Protein AF-A0A1V9XQJ2-F1 (afdb_monomer_lite)

Secondary structure (DSSP, 8-state):
---S-------S----TTS-----HIIIIIHHHHHHHS-HHHHHHHHHHHHHHHHHHHHHHHHHHHHHHHHHHHHHHHHHHSS---S--HHHHHHHHH-HHHHHHHHHHHHHHHHHHHHHHHHHHHHHHHHHHHHTT----

Organism: NCBI:txid418985

Radius of gyration: 21.98 Å; chains: 1; bounding box: 46×39×73 Å

Structure (mmCIF, N/CA/C/O backbone):
data_AF-A0A1V9XQJ2-F1
#
_entry.id   AF-A0A1V9XQJ2-F1
#
loop_
_atom_site.group_PDB
_atom_site.id
_atom_site.type_symbol
_atom_site.label_atom_id
_atom_site.label_alt_id
_atom_site.label_comp_id
_atom_site.label_asym_id
_atom_site.label_entity_id
_atom_site.label_seq_id
_atom_site.pdbx_PDB_ins_code
_atom_site.Cartn_x
_atom_site.Cartn_y
_atom_site.Cartn_z
_atom_site.occupancy
_atom_site.B_iso_or_equiv
_atom_site.auth_seq_id
_atom_site.auth_comp_id
_atom_site.auth_asym_id
_atom_site.auth_atom_id
_atom_site.pdbx_PDB_model_num
ATOM 1 N N . MET A 1 1 ? 4.549 16.081 -49.207 1.00 53.94 1 MET A N 1
ATOM 2 C CA . MET A 1 1 ? 3.212 16.502 -48.739 1.00 53.94 1 MET A CA 1
ATOM 3 C C . MET A 1 1 ? 2.265 15.306 -48.890 1.00 53.94 1 MET A C 1
ATOM 5 O O . MET A 1 1 ? 1.569 15.218 -49.884 1.00 53.94 1 MET A O 1
ATOM 9 N N . SER A 1 2 ? 2.346 14.310 -47.992 1.00 47.91 2 SER A N 1
ATOM 10 C CA . SER A 1 2 ? 1.512 13.080 -48.053 1.00 47.91 2 SER A CA 1
ATOM 11 C C . SER A 1 2 ? 1.578 12.199 -46.784 1.00 47.91 2 SER A C 1
ATOM 13 O O . SER A 1 2 ? 1.340 11.000 -46.846 1.00 47.91 2 SER A O 1
ATOM 15 N N . ARG A 1 3 ? 1.902 12.761 -45.608 1.00 44.47 3 ARG A N 1
ATOM 16 C CA . ARG A 1 3 ? 1.901 12.019 -44.324 1.00 44.47 3 ARG A CA 1
ATOM 17 C C . ARG A 1 3 ? 0.981 12.645 -43.271 1.00 44.47 3 ARG A C 1
ATOM 19 O O . ARG A 1 3 ? 1.271 12.600 -42.086 1.00 44.47 3 ARG A O 1
ATOM 26 N N . PHE A 1 4 ? -0.125 13.236 -43.722 1.00 52.81 4 PHE A N 1
ATOM 27 C CA . PHE A 1 4 ? -1.132 13.862 -42.859 1.00 52.81 4 PHE A CA 1
ATOM 28 C C . PHE A 1 4 ? -2.556 13.378 -43.147 1.00 52.81 4 PHE A C 1
ATOM 30 O O . PHE A 1 4 ? -3.481 14.168 -43.068 1.00 52.81 4 PHE A O 1
ATOM 37 N N . GLN A 1 5 ? -2.751 12.092 -43.453 1.00 54.75 5 GLN A N 1
ATOM 38 C CA . GLN A 1 5 ? -4.047 11.428 -43.269 1.00 54.75 5 GLN A CA 1
ATOM 39 C C . GLN A 1 5 ? -3.868 9.911 -43.204 1.00 54.75 5 GLN A C 1
ATOM 41 O O . GLN A 1 5 ? -3.839 9.245 -44.231 1.00 54.75 5 GLN A O 1
ATOM 46 N N . GLN A 1 6 ? -3.828 9.358 -41.991 1.00 46.56 6 GLN A N 1
ATOM 47 C CA . GLN A 1 6 ? -4.535 8.103 -41.756 1.00 46.56 6 GLN A CA 1
ATOM 48 C C . GLN A 1 6 ? -5.023 8.021 -40.305 1.00 46.56 6 GLN A C 1
ATOM 50 O O . GLN A 1 6 ? -4.272 7.694 -39.396 1.00 46.56 6 GLN A O 1
ATOM 55 N N . SER A 1 7 ? -6.304 8.376 -40.155 1.00 39.72 7 SER A N 1
ATOM 56 C CA . SER A 1 7 ? -7.322 7.665 -39.367 1.00 39.72 7 SER A CA 1
ATOM 57 C C . SER A 1 7 ? -6.962 7.374 -37.903 1.00 39.72 7 SER A C 1
ATOM 59 O O . SER A 1 7 ? -6.192 6.474 -37.600 1.00 39.72 7 SER A O 1
ATOM 61 N N . SER A 1 8 ? -7.473 8.129 -36.929 1.00 46.25 8 SER A N 1
ATOM 62 C CA . SER A 1 8 ? -8.865 8.057 -36.445 1.00 46.25 8 SER A CA 1
ATOM 63 C C . SER A 1 8 ? -9.357 6.616 -36.242 1.00 46.25 8 SER A C 1
ATOM 65 O O . SER A 1 8 ? -9.515 5.868 -37.205 1.00 46.25 8 SER A O 1
ATOM 67 N N . GLY A 1 9 ? -9.628 6.264 -34.980 1.00 38.19 9 GLY A N 1
ATOM 68 C CA . GLY A 1 9 ? -10.462 5.124 -34.596 1.00 38.19 9 GLY A CA 1
ATOM 69 C C . GLY A 1 9 ? -9.733 3.811 -34.306 1.00 38.19 9 GLY A C 1
ATOM 70 O O . GLY A 1 9 ? -9.610 2.971 -35.190 1.00 38.19 9 GLY A O 1
ATOM 71 N N . LYS A 1 10 ? -9.347 3.583 -33.040 1.00 34.47 10 LYS A N 1
ATOM 72 C CA . LYS A 1 10 ? -9.373 2.243 -32.416 1.00 34.47 10 LYS A CA 1
ATOM 73 C C . LYS A 1 10 ? -9.200 2.319 -30.894 1.00 34.47 10 LYS A C 1
ATOM 75 O O . LYS A 1 10 ? -8.094 2.373 -30.368 1.00 34.47 10 LYS A O 1
ATOM 80 N N . SER A 1 11 ? -10.322 2.257 -30.191 1.00 36.38 11 SER A N 1
ATOM 81 C CA . SER A 1 11 ? -10.447 1.648 -28.865 1.00 36.38 11 SER A CA 1
ATOM 82 C C . SER A 1 11 ? -11.773 0.871 -28.840 1.00 36.38 11 SER A C 1
ATOM 84 O O . SER A 1 11 ? -12.674 1.230 -29.601 1.00 36.38 11 SER A O 1
ATOM 86 N N . PRO A 1 12 ? -11.958 -0.149 -27.985 1.00 49.50 12 PRO A N 1
ATOM 87 C CA . PRO A 1 12 ? -11.000 -0.982 -27.253 1.00 49.50 12 PRO A CA 1
ATOM 88 C C . PRO A 1 12 ? -11.107 -2.464 -27.709 1.00 49.50 12 PRO A C 1
ATOM 90 O O . PRO A 1 12 ? -11.854 -2.787 -28.626 1.00 49.50 12 PRO A O 1
ATOM 93 N N . THR A 1 13 ? -10.374 -3.388 -27.077 1.00 44.97 13 THR A N 1
ATOM 94 C CA . THR A 1 13 ? -10.442 -4.857 -27.298 1.00 44.97 13 THR A CA 1
ATOM 95 C C . THR A 1 13 ? -9.942 -5.375 -28.654 1.00 44.97 13 THR A C 1
ATOM 97 O O . THR A 1 13 ? -10.673 -5.971 -29.436 1.00 44.97 13 THR A O 1
ATOM 100 N N . ALA A 1 14 ? -8.638 -5.235 -28.906 1.00 45.12 14 ALA A N 1
ATOM 101 C CA . ALA A 1 14 ? -7.948 -6.125 -29.839 1.00 45.12 14 ALA A CA 1
ATOM 102 C C . ALA A 1 14 ? -7.470 -7.370 -29.071 1.00 45.12 14 ALA A C 1
ATOM 104 O O . ALA A 1 14 ? -6.481 -7.308 -28.338 1.00 45.12 14 ALA A O 1
ATOM 105 N N . LEU A 1 15 ? -8.196 -8.481 -29.214 1.00 48.16 15 LEU A N 1
ATOM 106 C CA . LEU A 1 15 ? -7.676 -9.817 -28.927 1.00 48.16 15 LEU A CA 1
ATOM 107 C C . LEU A 1 15 ? -6.594 -10.110 -29.974 1.00 48.16 15 LEU A C 1
ATOM 109 O O . LEU A 1 15 ? -6.891 -10.318 -31.147 1.00 48.16 15 LEU A O 1
ATOM 113 N N . ASP A 1 16 ? -5.334 -10.038 -29.556 1.00 45.19 16 ASP A N 1
ATOM 114 C CA . ASP A 1 16 ? -4.194 -10.486 -30.355 1.00 45.19 16 ASP A CA 1
ATOM 115 C C . ASP A 1 16 ? -4.157 -12.025 -30.337 1.00 45.19 16 ASP A C 1
ATOM 117 O O . ASP A 1 16 ? -4.516 -12.632 -29.323 1.00 45.19 16 ASP A O 1
ATOM 121 N N . SER A 1 17 ? -3.728 -12.659 -31.431 1.00 49.69 17 SER A N 1
ATOM 122 C CA . SER A 1 17 ? -3.813 -14.116 -31.692 1.00 49.69 17 SER A CA 1
ATOM 123 C C . SER A 1 17 ? -2.935 -15.006 -30.786 1.00 49.69 17 SER A C 1
ATOM 125 O O . SER A 1 17 ? -2.617 -16.136 -31.141 1.00 49.69 17 SER A O 1
ATOM 127 N N . SER A 1 18 ? -2.579 -14.532 -29.591 1.00 48.84 18 SER A N 1
ATOM 128 C CA . SER A 1 18 ? -1.718 -15.223 -28.624 1.00 48.84 18 SER A CA 1
ATOM 129 C C . SER A 1 18 ? -2.351 -15.400 -27.237 1.00 48.84 18 SER A C 1
ATOM 131 O O . SER A 1 18 ? -1.654 -15.758 -26.295 1.00 48.84 18 SER A O 1
ATOM 133 N N . GLY A 1 19 ? -3.649 -15.130 -27.056 1.00 53.12 19 GLY A N 1
ATOM 134 C CA . GLY A 1 19 ? -4.326 -15.331 -25.761 1.00 53.12 19 GLY A CA 1
ATOM 135 C C . GLY A 1 19 ? -3.873 -14.384 -24.636 1.00 53.12 19 GLY A C 1
ATOM 136 O O . GLY A 1 19 ? -4.282 -14.548 -23.488 1.00 53.12 19 GLY A O 1
ATOM 137 N N . VAL A 1 20 ? -3.055 -13.371 -24.945 1.00 60.34 20 VAL A N 1
ATOM 138 C CA . VAL A 1 20 ? -2.589 -12.370 -23.976 1.00 60.34 20 VAL A CA 1
ATOM 139 C C . VAL A 1 20 ? -3.512 -11.156 -24.018 1.00 60.34 20 VAL A C 1
ATOM 141 O O . VAL A 1 20 ? -3.509 -10.381 -24.976 1.00 60.34 20 VAL A O 1
ATOM 144 N N . VAL A 1 21 ? -4.294 -10.965 -22.956 1.00 70.19 21 VAL A N 1
ATOM 145 C CA . VAL A 1 21 ? -5.122 -9.767 -22.771 1.00 70.19 21 VAL A CA 1
ATOM 146 C C . VAL A 1 21 ? -4.203 -8.567 -22.517 1.00 70.19 21 VAL A C 1
ATOM 148 O O . VAL A 1 21 ? -3.598 -8.447 -21.453 1.00 70.19 21 VAL A O 1
ATOM 151 N N . LYS A 1 22 ? -4.092 -7.655 -23.490 1.00 70.44 22 LYS A N 1
ATOM 152 C CA . LYS A 1 22 ? -3.393 -6.373 -23.310 1.00 70.44 22 LYS A CA 1
ATOM 153 C C . LYS A 1 22 ? -4.261 -5.456 -22.447 1.00 70.44 22 LYS A C 1
ATOM 155 O O . LYS A 1 22 ? -5.256 -4.905 -22.916 1.00 70.44 22 LYS A O 1
ATOM 160 N N . LEU A 1 23 ? -3.898 -5.315 -21.175 1.00 78.06 23 LEU A N 1
ATOM 161 C CA . LEU A 1 23 ? -4.567 -4.397 -20.254 1.00 78.06 23 LEU A CA 1
ATOM 162 C C . LEU A 1 23 ? -4.211 -2.944 -20.617 1.00 78.06 23 LEU A C 1
ATOM 164 O O . LEU A 1 23 ? -3.042 -2.612 -20.799 1.00 78.06 23 LEU A O 1
ATOM 168 N N . GLY A 1 24 ? -5.219 -2.073 -20.726 1.00 84.31 24 GLY A N 1
ATOM 169 C CA . GLY A 1 24 ? -5.009 -0.628 -20.886 1.00 84.31 24 GLY A CA 1
ATOM 170 C C . GLY A 1 24 ? -4.496 0.027 -19.598 1.00 84.31 24 GLY A C 1
ATOM 171 O O . GLY A 1 24 ? -4.529 -0.582 -18.531 1.00 84.31 24 GLY A O 1
ATOM 172 N N . TRP A 1 25 ? -4.077 1.293 -19.662 1.00 84.50 25 TRP A N 1
ATOM 173 C CA . TRP A 1 25 ? -3.503 1.997 -18.503 1.00 84.50 25 TRP A CA 1
ATOM 174 C C . TRP A 1 25 ? -4.476 2.125 -17.316 1.00 84.50 25 TRP A C 1
ATOM 176 O O . TRP A 1 25 ? -4.054 2.009 -16.166 1.00 84.50 25 TRP A O 1
ATOM 186 N N . ILE A 1 26 ? -5.782 2.281 -17.575 1.00 87.88 26 ILE A N 1
ATOM 187 C CA . ILE A 1 26 ? -6.801 2.366 -16.517 1.00 87.88 26 ILE A CA 1
ATOM 188 C C . ILE A 1 26 ? -6.909 1.037 -15.760 1.00 87.88 26 ILE A C 1
ATOM 190 O O . ILE A 1 26 ? -6.714 0.988 -14.550 1.00 87.88 26 ILE A O 1
ATOM 194 N N . GLN A 1 27 ? -7.211 -0.047 -16.478 1.00 82.25 27 GLN A N 1
ATOM 195 C CA . GLN A 1 27 ? -7.468 -1.360 -15.877 1.00 82.25 27 GLN A CA 1
ATOM 196 C C . GLN A 1 27 ? -6.182 -2.028 -15.371 1.00 82.25 27 GLN A C 1
ATOM 198 O O . GLN A 1 27 ? -6.198 -2.712 -14.354 1.00 82.25 27 GLN A O 1
ATOM 203 N N . GLY A 1 28 ? -5.062 -1.823 -16.068 1.00 81.50 28 GLY A N 1
ATOM 204 C CA . GLY A 1 28 ? -3.785 -2.452 -15.743 1.00 81.50 28 GLY A CA 1
ATOM 205 C C . GLY A 1 28 ? -2.989 -1.733 -14.657 1.00 81.50 28 GLY A C 1
ATOM 206 O O . GLY A 1 28 ? -2.330 -2.398 -13.861 1.00 81.50 28 GLY A O 1
ATOM 207 N N . VAL A 1 29 ? -3.044 -0.396 -14.606 1.00 87.31 29 VAL A N 1
ATOM 208 C CA . VAL A 1 29 ? -2.175 0.406 -13.728 1.00 87.31 29 VAL A CA 1
ATOM 209 C C . VAL A 1 29 ? -2.987 1.223 -12.732 1.00 87.31 29 VAL A C 1
ATOM 211 O O . VAL A 1 29 ? -2.822 1.027 -11.533 1.00 87.31 29 VAL A O 1
ATOM 214 N N . PHE A 1 30 ? -3.895 2.092 -13.189 1.00 87.69 30 PHE A N 1
ATOM 215 C CA . PHE A 1 30 ? -4.616 3.013 -12.300 1.00 87.69 30 PHE A CA 1
ATOM 216 C C . PHE A 1 30 ? -5.443 2.278 -11.239 1.00 87.69 30 PHE A C 1
ATOM 218 O O . PHE A 1 30 ? -5.276 2.531 -10.048 1.00 87.69 30 PHE A O 1
ATOM 225 N N . VAL A 1 31 ? -6.274 1.315 -11.653 1.00 89.25 31 VAL A N 1
ATOM 226 C CA . VAL A 1 31 ? -7.098 0.523 -10.725 1.00 89.25 31 VAL A CA 1
ATOM 227 C C . VAL A 1 31 ? -6.217 -0.276 -9.763 1.00 89.25 31 VAL A C 1
ATOM 229 O O . VAL A 1 31 ? -6.488 -0.309 -8.566 1.00 89.25 31 VAL A O 1
ATOM 232 N N . ARG A 1 32 ? -5.118 -0.870 -10.246 1.00 86.38 32 ARG A N 1
ATOM 233 C CA . ARG A 1 32 ? -4.197 -1.634 -9.393 1.00 86.38 32 ARG A CA 1
ATOM 234 C C . ARG A 1 32 ? -3.482 -0.774 -8.353 1.00 86.38 32 ARG A C 1
ATOM 236 O O . ARG A 1 32 ? -3.345 -1.211 -7.214 1.00 86.38 32 ARG A O 1
ATOM 243 N N . VAL A 1 33 ? -3.031 0.420 -8.732 1.00 88.81 33 VAL A N 1
ATOM 244 C CA . VAL A 1 33 ? -2.370 1.362 -7.816 1.00 88.81 33 VAL A CA 1
ATOM 245 C C . VAL A 1 33 ? -3.365 1.891 -6.787 1.00 88.81 33 VAL A C 1
ATOM 247 O O . VAL A 1 33 ? -3.048 1.917 -5.600 1.00 88.81 33 VAL A O 1
ATOM 250 N N . LEU A 1 34 ? -4.585 2.238 -7.211 1.00 86.88 34 LEU A N 1
ATOM 251 C CA . LEU A 1 34 ? -5.620 2.726 -6.301 1.00 86.88 34 LEU A CA 1
ATOM 252 C C . LEU A 1 34 ? -5.967 1.674 -5.237 1.00 86.88 34 LEU A C 1
ATOM 254 O O . LEU A 1 34 ? -5.993 1.997 -4.054 1.00 86.88 34 LEU A O 1
ATOM 258 N N . LEU A 1 35 ? -6.134 0.410 -5.641 1.00 86.06 35 LEU A N 1
ATOM 259 C CA . LEU A 1 35 ? -6.397 -0.710 -4.729 1.00 86.06 35 LEU A CA 1
ATOM 260 C C . LEU A 1 35 ? -5.242 -0.987 -3.754 1.00 86.06 35 LEU A C 1
ATOM 262 O O . LEU A 1 35 ? -5.485 -1.437 -2.641 1.00 86.06 35 LEU A O 1
ATOM 266 N N . ASN A 1 36 ? -3.993 -0.738 -4.156 1.00 84.25 36 ASN A N 1
ATOM 267 C CA . ASN A 1 36 ? -2.838 -0.937 -3.280 1.00 84.25 36 ASN A CA 1
ATOM 268 C C . ASN A 1 36 ? -2.712 0.177 -2.223 1.00 84.25 36 ASN A C 1
ATOM 270 O O . ASN A 1 36 ? -2.348 -0.097 -1.083 1.00 84.25 36 ASN A O 1
ATOM 274 N N . ILE A 1 37 ? -3.059 1.418 -2.581 1.00 85.44 37 ILE A N 1
ATOM 275 C CA . ILE A 1 37 ? -3.031 2.565 -1.659 1.00 85.44 37 ILE A CA 1
ATOM 276 C C . ILE A 1 37 ? -4.247 2.552 -0.717 1.00 85.44 37 ILE A C 1
ATOM 278 O O . ILE A 1 37 ? -4.113 2.853 0.470 1.00 85.44 37 ILE A O 1
ATOM 282 N N . TRP A 1 38 ? -5.432 2.187 -1.216 1.00 81.19 38 TRP A N 1
ATOM 283 C CA . TRP A 1 38 ? -6.675 2.095 -0.438 1.00 81.19 38 TRP A CA 1
ATOM 284 C C . TRP A 1 38 ? -6.705 0.797 0.387 1.00 81.19 38 TRP A C 1
ATOM 286 O O . TRP A 1 38 ? -7.513 -0.097 0.156 1.00 81.19 38 TRP A O 1
ATOM 296 N N . GLY A 1 39 ? -5.777 0.670 1.336 1.00 74.81 39 GLY A N 1
ATOM 297 C CA . GLY A 1 39 ? -5.641 -0.503 2.199 1.00 74.81 39 GLY A CA 1
ATOM 298 C C . GLY A 1 39 ? -6.378 -0.393 3.539 1.00 74.81 39 GLY A C 1
ATOM 299 O O . GLY A 1 39 ? -6.755 0.687 3.992 1.00 74.81 39 GLY A O 1
ATOM 300 N N . VAL A 1 40 ? -6.488 -1.534 4.230 1.00 60.44 40 VAL A N 1
ATOM 301 C CA . VAL A 1 40 ? -7.083 -1.703 5.578 1.00 60.44 40 VAL A CA 1
ATOM 302 C C . VAL A 1 40 ? -6.539 -0.708 6.615 1.00 60.44 40 VAL A C 1
ATOM 304 O O . VAL A 1 40 ? -7.266 -0.223 7.481 1.00 60.44 40 VAL A O 1
ATOM 307 N N . ILE A 1 41 ? -5.258 -0.358 6.501 1.00 66.00 41 ILE A N 1
ATOM 308 C CA . ILE A 1 41 ? -4.556 0.536 7.430 1.00 66.00 41 ILE A CA 1
ATOM 309 C C . ILE A 1 41 ? -5.168 1.943 7.407 1.00 66.00 41 ILE A C 1
ATOM 311 O O . ILE A 1 41 ? -5.246 2.592 8.448 1.00 66.00 41 ILE A O 1
ATOM 315 N N . LEU A 1 42 ? -5.652 2.396 6.247 1.00 68.75 42 LEU A N 1
ATOM 316 C CA . LEU A 1 42 ? -6.264 3.712 6.083 1.00 68.75 42 LEU A CA 1
ATOM 317 C C . LEU A 1 42 ? -7.534 3.824 6.942 1.00 68.75 42 LEU A C 1
ATOM 319 O O . LEU A 1 42 ? -7.746 4.839 7.588 1.00 68.75 42 LEU A O 1
ATOM 323 N N . PHE A 1 43 ? -8.331 2.761 7.048 1.00 65.25 43 PHE A N 1
ATOM 324 C CA . PHE A 1 43 ? -9.586 2.792 7.804 1.00 65.25 43 PHE A CA 1
ATOM 325 C C . PHE A 1 43 ? -9.405 2.582 9.314 1.00 65.25 43 PHE A C 1
ATOM 327 O O . PHE A 1 43 ? -10.049 3.268 10.107 1.00 65.25 43 PHE A O 1
ATOM 334 N N . LEU A 1 44 ? -8.511 1.678 9.726 1.00 68.31 44 LEU A N 1
ATOM 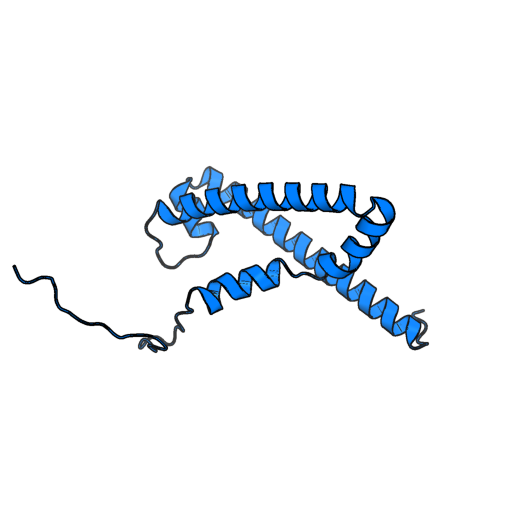335 C CA . LEU A 1 44 ? -8.321 1.352 11.147 1.00 68.31 44 LEU A CA 1
ATOM 336 C C . LEU A 1 44 ? -7.383 2.332 11.867 1.00 68.31 44 LEU A C 1
ATOM 338 O O . LEU A 1 44 ? -7.622 2.690 13.019 1.00 68.31 44 LEU A O 1
ATOM 342 N N . ARG A 1 45 ? -6.304 2.783 11.211 1.00 75.88 45 ARG A N 1
ATOM 343 C CA . ARG A 1 45 ? -5.268 3.600 11.868 1.00 75.88 45 ARG A CA 1
ATOM 344 C C . ARG A 1 45 ? -5.495 5.100 11.736 1.00 75.88 45 ARG A C 1
ATOM 346 O O . ARG A 1 45 ? -5.170 5.802 12.690 1.00 75.88 45 ARG A O 1
ATOM 353 N N . LEU A 1 46 ? -6.048 5.614 10.628 1.00 75.62 46 LEU A N 1
ATOM 354 C CA . LEU A 1 46 ? -6.250 7.070 10.503 1.00 75.62 46 LEU A CA 1
ATOM 355 C C . LEU A 1 46 ? -7.213 7.603 11.557 1.00 75.62 46 LEU A C 1
ATOM 357 O O . LEU A 1 46 ? -6.939 8.653 12.123 1.00 75.62 46 LEU A O 1
ATOM 361 N N . SER A 1 47 ? -8.277 6.870 11.885 1.00 79.62 47 SER A N 1
ATOM 362 C CA . SER A 1 47 ? -9.224 7.276 12.93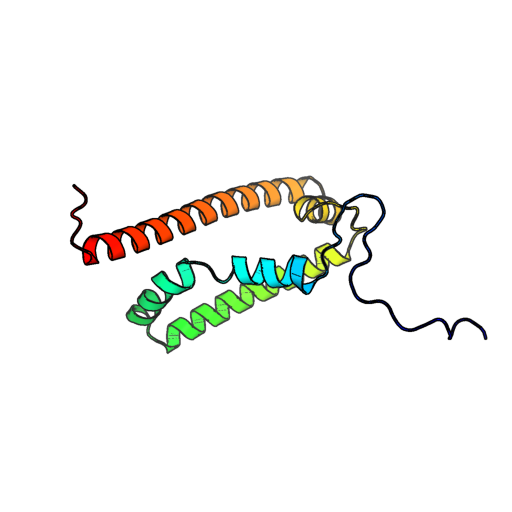0 1.00 79.62 47 SER A CA 1
ATOM 363 C C . SER A 1 47 ? -8.531 7.463 14.286 1.00 79.62 47 SER A C 1
ATOM 365 O O . SER A 1 47 ? -8.780 8.442 14.987 1.00 79.62 47 SER A O 1
ATOM 367 N N . TRP A 1 48 ? -7.594 6.573 14.629 1.00 83.06 48 TRP A N 1
ATOM 368 C CA . TRP A 1 48 ? -6.811 6.679 15.861 1.00 83.06 48 TRP A CA 1
ATOM 369 C C . TRP A 1 48 ? -5.765 7.804 15.801 1.00 83.06 48 TRP A C 1
ATOM 371 O O . TRP A 1 48 ? -5.629 8.566 16.756 1.00 83.06 48 TRP A O 1
ATOM 381 N N . VAL A 1 49 ? -5.065 7.960 14.670 1.00 84.50 49 VAL A N 1
ATOM 382 C CA . VAL A 1 49 ? -4.076 9.036 14.468 1.00 84.50 49 VAL A CA 1
ATOM 383 C C . VAL A 1 49 ? -4.736 10.413 14.547 1.00 84.50 49 VAL A C 1
ATOM 385 O O . VAL A 1 49 ? -4.230 11.281 15.253 1.00 84.50 49 VAL A O 1
ATOM 388 N N . VAL A 1 50 ? -5.894 10.599 13.904 1.00 86.81 50 VAL A N 1
ATOM 389 C CA . VAL A 1 50 ? -6.679 11.841 13.990 1.00 86.81 50 VAL A CA 1
ATOM 390 C C . VAL A 1 50 ? -7.136 12.094 15.428 1.00 86.81 50 VAL A C 1
ATOM 392 O O . VAL A 1 50 ? -7.112 13.238 15.874 1.00 86.81 50 VAL A O 1
ATOM 395 N N . GLY A 1 51 ? -7.500 11.044 16.171 1.00 84.38 51 GLY A N 1
ATOM 396 C CA . GLY A 1 51 ? -7.891 11.148 17.577 1.00 84.38 51 GLY A CA 1
ATOM 397 C C . GLY A 1 51 ? -6.763 11.588 18.519 1.00 84.38 51 GLY A C 1
ATOM 398 O O . GLY A 1 51 ? -7.031 12.293 19.485 1.00 84.38 51 GLY A O 1
ATOM 399 N N . GLN A 1 52 ? -5.510 11.207 18.244 1.00 86.50 52 GLN A N 1
ATOM 400 C CA . GLN A 1 52 ? -4.351 11.562 19.080 1.00 86.50 52 GLN A CA 1
ATOM 401 C C . GLN A 1 52 ? -3.669 12.869 18.648 1.00 86.50 52 GLN A C 1
ATOM 403 O O . GLN A 1 52 ? -3.326 13.696 19.487 1.00 86.50 52 GLN A O 1
ATOM 408 N N .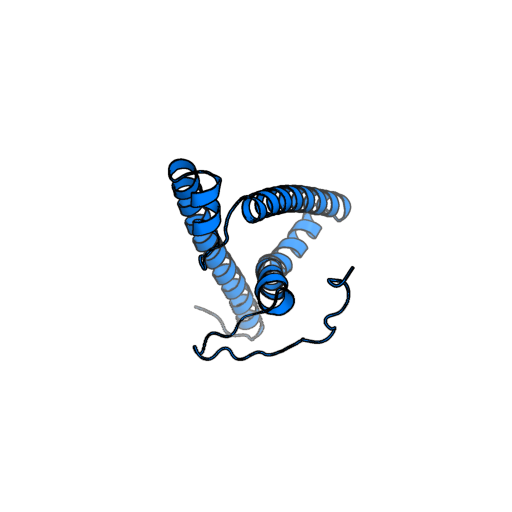 ALA A 1 53 ? -3.460 13.068 17.344 1.00 84.00 53 ALA A N 1
ATOM 409 C CA . ALA A 1 53 ? -2.744 14.224 16.797 1.00 84.00 53 ALA A CA 1
ATOM 410 C C . ALA A 1 53 ? -3.670 15.410 16.461 1.00 84.00 53 ALA A C 1
ATOM 412 O O . ALA A 1 53 ? -3.204 16.529 16.243 1.00 84.00 53 ALA A O 1
ATOM 413 N N . GLY A 1 54 ? -4.984 15.187 16.396 1.00 86.56 54 GLY A N 1
ATOM 414 C CA . GLY A 1 54 ? -5.947 16.176 15.925 1.00 86.56 54 GLY A CA 1
ATOM 415 C C . GLY A 1 54 ? -5.916 16.371 14.404 1.00 86.56 54 GLY A C 1
ATOM 416 O O . GLY A 1 54 ? -5.074 15.834 13.677 1.00 86.56 54 GLY A O 1
ATOM 417 N N . ILE A 1 55 ? -6.860 17.169 13.900 1.00 86.88 55 ILE A N 1
ATOM 418 C CA . ILE A 1 55 ? -7.075 17.357 12.454 1.00 86.88 55 ILE A CA 1
ATOM 419 C C . ILE A 1 55 ? -5.902 18.116 11.813 1.00 86.88 55 ILE A C 1
ATOM 421 O O . ILE A 1 55 ? -5.413 17.713 10.761 1.00 86.88 55 ILE A O 1
ATOM 425 N N . GLY A 1 56 ? -5.403 19.176 12.461 1.00 88.88 56 GLY A N 1
ATOM 426 C CA . GLY A 1 56 ? -4.344 20.031 11.906 1.00 88.88 56 GLY A CA 1
ATOM 427 C C . GLY A 1 56 ? -3.024 19.292 11.658 1.00 88.88 56 GLY A C 1
ATOM 428 O O . GLY A 1 56 ? -2.492 19.332 10.550 1.00 88.88 56 GLY A O 1
ATOM 429 N N . LEU A 1 57 ? -2.519 18.563 12.661 1.00 89.31 57 LEU A N 1
ATOM 430 C CA . LEU A 1 57 ? -1.273 17.800 12.524 1.00 89.31 57 LEU A CA 1
ATOM 431 C C . LEU A 1 57 ? -1.435 16.605 11.581 1.00 89.31 57 LEU A C 1
ATOM 433 O O . LEU A 1 57 ? -0.523 16.318 10.807 1.00 89.31 57 LEU A O 1
ATOM 437 N N . THR A 1 58 ? -2.598 15.946 11.580 1.00 88.88 58 THR A N 1
ATOM 438 C CA . THR A 1 58 ? -2.844 14.833 10.652 1.00 88.88 58 THR A CA 1
ATOM 439 C C . THR A 1 58 ? -2.801 15.295 9.195 1.00 88.88 58 THR A C 1
ATOM 441 O O . THR A 1 58 ? -2.200 14.618 8.364 1.00 88.88 58 THR A O 1
ATOM 444 N N . VAL A 1 59 ? -3.354 16.471 8.878 1.00 89.44 59 VAL A N 1
ATOM 445 C CA . VAL A 1 59 ? -3.265 17.047 7.525 1.00 89.44 59 VAL A CA 1
ATOM 446 C C . VAL A 1 59 ? -1.807 17.287 7.120 1.00 89.44 59 VAL A C 1
ATOM 448 O O . VAL A 1 59 ? -1.426 16.933 6.007 1.00 89.44 59 VAL A O 1
ATOM 451 N N . ILE A 1 60 ? -0.964 17.807 8.020 1.00 92.25 60 ILE A N 1
ATOM 452 C CA . ILE A 1 60 ? 0.472 18.001 7.745 1.00 92.25 60 ILE A CA 1
ATOM 453 C C . ILE A 1 60 ? 1.166 16.660 7.466 1.00 92.25 60 ILE A C 1
ATOM 455 O O . ILE A 1 60 ? 1.919 16.551 6.499 1.00 92.25 60 ILE A O 1
ATOM 459 N N . ILE A 1 61 ? 0.886 15.624 8.263 1.00 90.12 61 ILE A N 1
ATOM 460 C CA . ILE A 1 61 ? 1.445 14.277 8.062 1.00 90.12 61 ILE A CA 1
ATOM 461 C C . ILE A 1 61 ? 1.041 13.720 6.689 1.00 90.12 61 ILE A C 1
ATOM 463 O O . ILE A 1 61 ? 1.889 13.212 5.955 1.00 90.12 61 ILE A O 1
ATOM 467 N N . VAL A 1 62 ? -0.234 13.854 6.310 1.00 89.19 62 VAL A N 1
ATOM 468 C CA . VAL A 1 62 ? -0.743 13.394 5.009 1.00 89.19 62 VAL A CA 1
ATOM 469 C C . VAL A 1 62 ? -0.103 14.168 3.853 1.00 89.19 62 VAL A C 1
ATOM 471 O O . VAL A 1 62 ? 0.268 13.559 2.847 1.00 89.19 62 VAL A O 1
ATOM 474 N N . LEU A 1 63 ? 0.082 15.484 3.984 1.00 91.75 63 LEU A N 1
ATOM 475 C CA . LEU A 1 63 ? 0.747 16.306 2.967 1.00 91.75 63 LEU A CA 1
ATOM 476 C C . LEU A 1 63 ? 2.221 15.923 2.790 1.00 91.75 63 LEU A C 1
ATOM 478 O O . LEU A 1 63 ? 2.688 15.801 1.656 1.00 91.75 63 LEU A O 1
ATOM 482 N N . LEU A 1 64 ? 2.946 15.671 3.883 1.00 94.00 64 LEU A N 1
ATOM 483 C CA . LEU A 1 64 ? 4.332 15.201 3.823 1.00 94.00 64 LEU A CA 1
ATOM 484 C C . LEU A 1 64 ? 4.426 13.820 3.163 1.00 94.00 64 LEU A C 1
ATOM 486 O O . LEU A 1 64 ? 5.222 13.635 2.242 1.00 94.00 64 LEU A O 1
ATOM 490 N N . ALA A 1 65 ? 3.570 12.875 3.561 1.00 91.31 65 ALA A N 1
ATOM 491 C CA . ALA A 1 65 ? 3.522 11.543 2.958 1.00 91.31 65 ALA A CA 1
ATOM 492 C C . ALA A 1 65 ? 3.188 11.600 1.454 1.00 91.31 65 ALA A C 1
ATOM 494 O O . ALA A 1 65 ? 3.817 10.914 0.642 1.00 91.31 65 ALA A O 1
ATOM 495 N N . SER A 1 66 ? 2.245 12.464 1.069 1.00 91.12 66 SER A N 1
ATOM 496 C CA . SER A 1 66 ? 1.870 12.690 -0.333 1.00 91.12 66 SER A CA 1
ATOM 497 C C . SER A 1 66 ? 3.023 13.293 -1.133 1.00 91.12 66 SER A C 1
ATOM 499 O O . SER A 1 66 ? 3.284 12.857 -2.251 1.00 91.12 66 SER A O 1
ATOM 501 N N . THR A 1 67 ? 3.765 14.237 -0.548 1.00 95.69 67 THR A N 1
ATOM 502 C CA . THR A 1 67 ? 4.936 14.859 -1.185 1.00 95.69 67 THR A CA 1
ATOM 503 C C . THR A 1 67 ? 6.040 13.832 -1.445 1.00 95.69 67 THR A C 1
ATOM 505 O O . THR A 1 67 ? 6.553 13.753 -2.560 1.00 95.69 67 THR A O 1
ATOM 508 N N . VAL A 1 68 ? 6.367 12.987 -0.459 1.00 95.31 68 VAL A N 1
ATOM 509 C CA . VAL A 1 68 ? 7.354 11.904 -0.627 1.00 95.31 68 VAL A CA 1
ATOM 510 C C . VAL A 1 68 ? 6.908 10.928 -1.720 1.00 95.31 68 VAL A C 1
ATOM 512 O O . VAL A 1 68 ? 7.675 10.637 -2.636 1.00 95.31 68 VAL A O 1
ATOM 515 N N . THR A 1 69 ? 5.647 10.489 -1.687 1.00 92.06 69 THR A N 1
ATOM 516 C CA . THR A 1 69 ? 5.085 9.565 -2.690 1.00 92.06 69 THR A CA 1
ATOM 517 C C . THR A 1 69 ? 5.119 10.164 -4.098 1.00 92.06 69 THR A C 1
ATOM 519 O O . THR A 1 69 ? 5.457 9.477 -5.066 1.00 92.06 69 THR A O 1
ATOM 522 N N . MET A 1 70 ? 4.815 11.457 -4.227 1.00 94.25 70 MET A N 1
ATOM 523 C CA . MET A 1 70 ? 4.856 12.180 -5.496 1.00 94.25 70 MET A CA 1
ATOM 524 C C . MET A 1 70 ? 6.285 12.266 -6.052 1.00 94.25 70 MET A C 1
ATOM 526 O O . MET A 1 70 ? 6.489 11.986 -7.232 1.00 94.25 70 MET A O 1
ATOM 530 N N . LEU A 1 71 ? 7.283 12.565 -5.212 1.00 95.75 71 LEU A N 1
ATOM 531 C CA . LEU A 1 71 ? 8.696 12.592 -5.612 1.00 95.75 71 LEU A CA 1
ATOM 532 C C . LEU A 1 71 ? 9.204 11.210 -6.054 1.00 95.75 71 LEU A C 1
ATOM 534 O O . LEU A 1 71 ? 9.883 11.095 -7.079 1.00 95.75 71 LEU A O 1
ATOM 538 N N . THR A 1 72 ? 8.844 10.144 -5.331 1.00 92.31 72 THR A N 1
ATOM 539 C CA . THR A 1 72 ? 9.187 8.766 -5.718 1.00 92.31 72 THR A CA 1
ATOM 540 C C . THR A 1 72 ? 8.526 8.378 -7.039 1.00 92.31 72 THR A C 1
ATOM 542 O O . THR A 1 72 ? 9.183 7.810 -7.910 1.00 92.31 72 THR A O 1
ATOM 545 N N . THR A 1 73 ? 7.250 8.724 -7.224 1.00 91.69 73 THR A N 1
ATOM 546 C CA . THR A 1 73 ? 6.506 8.426 -8.457 1.00 91.69 73 THR A CA 1
ATOM 547 C C . THR A 1 73 ? 7.092 9.170 -9.653 1.00 91.69 73 THR A C 1
ATOM 549 O O . THR A 1 73 ? 7.256 8.577 -10.717 1.00 91.69 73 THR A O 1
ATOM 552 N N . LEU A 1 74 ? 7.478 10.438 -9.482 1.00 92.44 74 LEU A N 1
ATOM 553 C CA . LEU A 1 74 ? 8.138 11.216 -10.530 1.00 92.44 74 LEU A CA 1
ATOM 554 C C . LEU A 1 74 ? 9.491 10.599 -10.918 1.00 92.44 74 LEU A C 1
ATOM 556 O O . LEU A 1 74 ? 9.784 10.442 -12.103 1.00 92.44 74 LEU A O 1
ATOM 560 N N . SER A 1 75 ? 10.274 10.170 -9.925 1.00 90.69 75 SER A N 1
ATOM 561 C CA . SER A 1 75 ? 11.548 9.472 -10.147 1.00 90.69 75 SER A CA 1
ATOM 562 C C . SER A 1 75 ? 11.344 8.149 -10.891 1.00 90.69 75 SER A C 1
ATOM 564 O O . SER A 1 75 ? 12.053 7.849 -11.849 1.00 90.69 75 SER A O 1
ATOM 566 N N . MET A 1 76 ? 10.330 7.371 -10.502 1.00 88.50 76 MET A N 1
ATOM 567 C CA . MET A 1 76 ? 9.985 6.116 -11.168 1.00 88.50 76 MET A CA 1
ATOM 568 C C . MET A 1 76 ? 9.485 6.344 -12.599 1.00 88.50 76 MET A C 1
ATOM 570 O O . MET A 1 76 ? 9.854 5.588 -13.493 1.00 88.50 76 MET A O 1
ATOM 574 N N . SER A 1 77 ? 8.722 7.412 -12.850 1.00 88.56 77 SER A N 1
ATOM 575 C CA . SER A 1 77 ? 8.317 7.803 -14.203 1.00 88.56 77 SER A CA 1
ATOM 576 C C . SER A 1 77 ? 9.532 8.083 -15.086 1.00 88.56 77 SER A C 1
ATOM 578 O O . SER A 1 77 ? 9.573 7.599 -16.213 1.00 88.56 77 SER A O 1
ATOM 580 N N . ALA A 1 78 ? 10.539 8.797 -14.569 1.00 86.94 78 ALA A N 1
ATOM 581 C CA . ALA A 1 78 ? 11.780 9.044 -15.299 1.00 86.94 78 ALA A CA 1
ATOM 582 C C . ALA A 1 78 ? 12.515 7.731 -15.625 1.00 86.94 78 ALA A C 1
ATOM 584 O O . ALA A 1 78 ? 12.963 7.537 -16.753 1.00 86.94 78 ALA A O 1
ATOM 585 N N . ILE A 1 79 ? 12.594 6.791 -14.679 1.00 85.69 79 ILE A N 1
ATOM 586 C CA . ILE A 1 79 ? 13.209 5.470 -14.904 1.00 85.69 79 ILE A CA 1
ATOM 587 C C . ILE A 1 79 ? 12.485 4.704 -16.023 1.00 85.69 79 ILE A C 1
ATOM 589 O O . ILE A 1 79 ? 13.142 4.145 -16.902 1.00 85.69 79 ILE A O 1
ATOM 593 N N . CYS A 1 80 ? 11.148 4.713 -16.020 1.00 81.44 80 CYS A N 1
ATOM 594 C CA . CYS A 1 80 ? 10.317 4.036 -17.019 1.00 81.44 80 CYS A CA 1
ATOM 595 C C . CYS A 1 80 ? 10.398 4.671 -18.419 1.00 81.44 80 CYS A C 1
ATOM 597 O O . CYS A 1 80 ? 10.134 3.984 -19.403 1.00 81.44 80 CYS A O 1
ATOM 599 N N . THR A 1 81 ? 10.767 5.954 -18.532 1.00 82.69 81 THR A N 1
ATOM 600 C CA . THR A 1 81 ? 10.932 6.648 -19.825 1.00 82.69 81 THR A CA 1
ATOM 601 C C . THR A 1 81 ? 12.337 6.537 -20.429 1.00 82.69 81 THR A C 1
ATOM 603 O O . THR A 1 81 ? 12.517 6.907 -21.584 1.00 82.69 81 THR A O 1
ATOM 606 N N . ASN A 1 82 ? 13.332 6.046 -19.679 1.00 76.00 82 ASN A N 1
ATOM 607 C CA . ASN A 1 82 ? 14.745 6.028 -20.094 1.00 76.00 82 ASN A CA 1
ATOM 608 C C . ASN A 1 82 ? 15.209 4.724 -20.791 1.00 76.00 82 ASN A C 1
ATOM 610 O O . ASN A 1 82 ? 16.393 4.588 -21.085 1.00 76.00 82 ASN A O 1
ATOM 614 N N . GLY A 1 83 ? 14.323 3.763 -21.092 1.00 65.25 83 GLY A N 1
ATOM 615 C CA . GLY A 1 83 ? 14.722 2.489 -21.713 1.00 65.25 83 GLY A CA 1
ATOM 616 C C . GLY A 1 83 ? 13.654 1.819 -22.582 1.00 65.25 83 GLY A C 1
ATOM 617 O O . GLY A 1 83 ? 12.468 2.125 -22.492 1.00 65.25 83 GLY A O 1
AT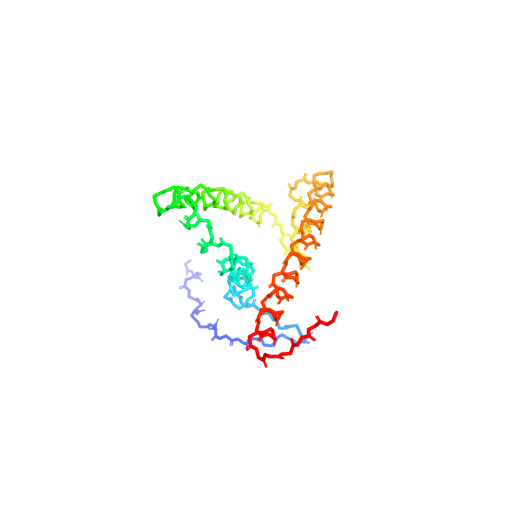OM 618 N N . GLU A 1 84 ? 14.072 0.867 -23.427 1.00 62.59 84 GLU A N 1
ATOM 619 C CA . GLU A 1 84 ? 13.147 0.011 -24.180 1.00 62.59 84 GLU A CA 1
ATOM 620 C C . GLU A 1 84 ? 12.431 -0.962 -23.233 1.00 62.59 84 GLU A C 1
ATOM 622 O O . GLU A 1 84 ? 13.028 -1.919 -22.726 1.00 62.59 84 GLU A O 1
ATOM 627 N N . VAL A 1 85 ? 11.129 -0.750 -23.028 1.00 61.22 85 VAL A N 1
ATOM 628 C CA . VAL A 1 85 ? 10.281 -1.629 -22.213 1.00 61.22 85 VAL A CA 1
ATOM 629 C C . VAL A 1 85 ? 9.967 -2.908 -22.995 1.00 61.22 85 VAL A C 1
ATOM 631 O O . VAL A 1 85 ? 8.896 -3.081 -23.573 1.00 61.22 85 VAL A O 1
ATOM 634 N N . LYS A 1 86 ? 10.930 -3.831 -23.044 1.00 59.72 86 LYS A N 1
ATOM 635 C CA . LYS A 1 86 ? 10.656 -5.232 -23.407 1.00 59.72 86 LYS A CA 1
ATOM 636 C C . LYS A 1 86 ? 9.813 -5.841 -22.280 1.00 59.72 86 LYS A C 1
ATOM 638 O O . LYS A 1 86 ? 9.975 -5.426 -21.139 1.00 59.72 86 LYS A O 1
ATOM 643 N N . GLY A 1 87 ? 8.889 -6.754 -22.600 1.00 63.53 87 GLY A N 1
ATOM 644 C CA . GLY A 1 87 ? 7.781 -7.211 -21.735 1.00 63.53 87 GLY A CA 1
ATOM 645 C C . GLY A 1 87 ? 8.158 -7.836 -20.379 1.00 63.53 87 GLY A C 1
ATOM 646 O O . GLY A 1 87 ? 7.917 -9.017 -20.157 1.00 63.53 87 GLY A O 1
ATOM 647 N N . GLY A 1 88 ? 8.715 -7.042 -19.468 1.00 70.69 88 GLY A N 1
ATOM 648 C CA . GLY A 1 88 ? 9.078 -7.385 -18.098 1.00 70.69 88 GLY A CA 1
ATOM 649 C C . GLY A 1 88 ? 8.451 -6.420 -17.087 1.00 70.69 88 GLY A C 1
ATOM 650 O O . GLY A 1 88 ? 7.937 -5.363 -17.444 1.00 70.69 88 GLY A O 1
ATOM 651 N N . GLY A 1 89 ? 8.460 -6.804 -15.809 1.00 77.94 89 GLY A N 1
ATOM 652 C CA . GLY A 1 89 ? 7.901 -6.001 -14.714 1.00 77.94 89 GLY A CA 1
ATOM 653 C C . GLY A 1 89 ? 8.848 -4.917 -14.181 1.00 77.94 89 GLY A C 1
ATOM 654 O O . GLY A 1 89 ? 9.908 -4.646 -14.740 1.00 77.94 89 GLY A O 1
ATOM 655 N N . THR A 1 90 ? 8.494 -4.328 -13.038 1.00 78.19 90 THR A N 1
ATOM 656 C CA . THR A 1 90 ? 9.217 -3.202 -12.417 1.00 78.19 90 THR A CA 1
ATOM 657 C C . THR A 1 90 ? 10.704 -3.478 -12.172 1.00 78.19 90 THR A C 1
ATOM 659 O O . THR A 1 90 ? 11.539 -2.631 -12.474 1.00 78.19 90 THR A O 1
ATOM 662 N N . TYR A 1 91 ? 11.068 -4.679 -11.711 1.00 80.56 91 TYR A N 1
ATOM 663 C CA . TYR A 1 91 ? 12.475 -5.057 -11.512 1.00 80.56 91 TYR A CA 1
ATOM 664 C C . TYR A 1 91 ? 13.280 -5.068 -12.823 1.00 80.56 91 TYR A C 1
ATOM 666 O O . TYR A 1 91 ? 14.428 -4.624 -12.860 1.00 80.56 91 TYR A O 1
ATOM 674 N N . TYR A 1 92 ? 12.667 -5.536 -13.915 1.00 78.88 92 TYR A N 1
ATOM 675 C CA . TYR A 1 92 ? 13.299 -5.562 -15.235 1.00 78.88 92 TYR A CA 1
ATOM 676 C C . TYR A 1 92 ? 13.584 -4.144 -15.747 1.00 78.88 92 TYR A C 1
ATOM 678 O O . TYR A 1 92 ? 14.664 -3.885 -16.270 1.00 78.88 92 TYR A O 1
ATOM 686 N N . MET A 1 93 ? 12.650 -3.209 -15.539 1.00 78.94 93 MET A N 1
ATOM 687 C CA . MET A 1 93 ? 12.844 -1.801 -15.906 1.00 78.94 93 MET A CA 1
ATOM 688 C C . MET A 1 93 ? 13.956 -1.137 -15.077 1.00 78.94 93 MET A C 1
ATOM 690 O O . MET A 1 93 ? 14.824 -0.471 -15.632 1.00 78.94 93 MET A O 1
ATOM 694 N N . ILE A 1 94 ? 13.982 -1.364 -13.760 1.00 80.56 94 ILE A N 1
ATOM 695 C CA . ILE A 1 94 ? 14.971 -0.760 -12.848 1.00 80.56 94 ILE A CA 1
ATOM 696 C C . ILE A 1 94 ? 16.385 -1.279 -13.135 1.00 80.56 94 ILE A C 1
ATOM 698 O O . ILE A 1 94 ? 17.311 -0.487 -13.287 1.00 80.56 94 ILE A O 1
ATOM 702 N N . SER A 1 95 ? 16.558 -2.599 -13.237 1.00 79.31 95 SER A N 1
ATOM 703 C CA . SER A 1 95 ? 17.871 -3.224 -13.471 1.00 79.31 95 SER A CA 1
ATOM 704 C C . SER A 1 95 ? 18.505 -2.827 -14.809 1.00 79.31 95 SER A C 1
ATOM 706 O O . SER A 1 95 ? 19.728 -2.756 -14.910 1.00 79.31 95 SER A O 1
ATOM 708 N N . ARG A 1 96 ? 17.691 -2.517 -15.827 1.00 77.38 96 ARG A N 1
ATOM 709 C CA . ARG A 1 96 ? 18.153 -2.006 -17.126 1.00 77.38 96 ARG A CA 1
ATOM 710 C C . ARG A 1 96 ? 18.560 -0.536 -17.083 1.00 77.38 96 ARG A C 1
ATOM 712 O O . ARG A 1 96 ? 19.563 -0.192 -17.696 1.00 77.38 96 ARG A O 1
ATOM 719 N N . SER A 1 97 ? 17.795 0.306 -16.388 1.00 80.12 97 SER A N 1
ATOM 720 C CA . SER A 1 97 ? 18.048 1.753 -16.341 1.00 80.12 97 SER A CA 1
ATOM 721 C C . SER A 1 97 ? 19.140 2.152 -15.337 1.00 80.12 97 SER A C 1
ATOM 723 O O . SER A 1 97 ? 19.814 3.150 -15.558 1.00 80.12 97 SER A O 1
ATOM 725 N N . LEU A 1 98 ? 19.322 1.399 -14.242 1.00 77.81 98 LEU A N 1
ATOM 726 C CA . LEU A 1 98 ? 20.258 1.726 -13.147 1.00 77.81 98 LEU A CA 1
ATOM 727 C C . LEU A 1 98 ? 21.427 0.733 -12.998 1.00 77.81 98 LEU A C 1
ATOM 729 O O . LEU A 1 98 ? 22.321 0.959 -12.187 1.00 77.81 98 LEU A O 1
ATOM 733 N N . GLY A 1 99 ? 21.438 -0.360 -13.765 1.00 82.00 99 GLY A N 1
ATOM 734 C CA . GLY A 1 99 ? 22.447 -1.419 -13.677 1.00 82.00 99 GLY A CA 1
ATOM 735 C C . GLY A 1 99 ? 22.114 -2.526 -12.658 1.00 82.00 99 GLY A C 1
ATOM 736 O O . GLY A 1 99 ? 21.224 -2.372 -11.812 1.00 82.00 99 GLY A O 1
ATOM 737 N N . PRO A 1 100 ? 22.815 -3.677 -12.728 1.00 80.06 100 PRO A N 1
ATOM 738 C CA . PRO A 1 100 ? 22.509 -4.867 -11.926 1.00 80.06 100 PRO A CA 1
ATOM 739 C C . PRO A 1 100 ? 22.728 -4.667 -10.418 1.00 80.06 100 PRO A C 1
ATOM 741 O O . PRO A 1 100 ? 22.014 -5.260 -9.610 1.00 80.06 100 PRO A O 1
ATOM 744 N N . GLU A 1 101 ? 23.665 -3.799 -10.039 1.00 86.12 101 GLU A N 1
ATOM 745 C CA . GLU A 1 101 ? 24.075 -3.544 -8.650 1.00 86.12 101 GLU A CA 1
ATOM 746 C C . GLU A 1 101 ? 22.968 -2.828 -7.857 1.00 86.12 101 GLU A C 1
ATOM 748 O O . GLU A 1 101 ? 22.538 -3.270 -6.784 1.00 86.12 101 GLU A O 1
ATOM 753 N N . PHE A 1 102 ? 22.430 -1.756 -8.444 1.00 80.31 102 PHE A N 1
ATOM 754 C CA . PHE A 1 102 ? 21.314 -1.000 -7.883 1.00 80.31 102 PHE A CA 1
ATOM 755 C C . PHE A 1 102 ? 19.993 -1.758 -8.039 1.00 80.31 102 PHE A C 1
ATOM 757 O O . PHE A 1 102 ? 19.198 -1.807 -7.100 1.00 80.31 102 PHE A O 1
ATOM 764 N N . GLY A 1 103 ? 19.776 -2.417 -9.184 1.00 83.44 103 GLY A N 1
ATOM 765 C CA . GLY A 1 103 ? 18.578 -3.218 -9.431 1.00 83.44 103 GLY A CA 1
ATOM 766 C C . GLY A 1 103 ? 18.399 -4.358 -8.426 1.00 83.44 103 GLY A C 1
ATOM 767 O O . GLY A 1 103 ? 17.307 -4.517 -7.881 1.00 83.44 103 GLY A O 1
ATOM 768 N N . GLY A 1 104 ? 19.464 -5.114 -8.130 1.00 85.38 104 GLY A N 1
ATOM 769 C CA . GLY A 1 104 ? 19.444 -6.211 -7.157 1.00 85.38 104 GLY A CA 1
ATOM 770 C C . GLY A 1 104 ? 19.100 -5.748 -5.742 1.00 85.38 104 GLY A C 1
ATOM 771 O O . GLY A 1 104 ? 18.177 -6.280 -5.126 1.00 85.38 104 GLY A O 1
ATOM 772 N N . SER A 1 105 ? 19.780 -4.706 -5.261 1.00 90.06 105 SER A N 1
ATOM 773 C CA . SER A 1 105 ? 19.580 -4.166 -3.909 1.00 90.06 105 SER A CA 1
ATOM 774 C C . SER A 1 105 ? 18.165 -3.608 -3.709 1.00 90.06 105 SER A C 1
ATOM 776 O O . SER A 1 105 ? 17.478 -3.967 -2.751 1.00 90.06 105 SER A O 1
ATOM 778 N N . ILE A 1 106 ? 17.689 -2.785 -4.652 1.00 89.44 106 ILE A N 1
ATOM 779 C CA . ILE A 1 106 ? 16.335 -2.208 -4.621 1.00 89.44 106 ILE A CA 1
ATOM 780 C C . ILE A 1 106 ? 15.278 -3.318 -4.712 1.00 89.44 106 ILE A C 1
ATOM 782 O O . ILE A 1 106 ? 14.270 -3.270 -4.008 1.00 89.44 106 ILE A O 1
ATOM 786 N N . GLY A 1 107 ? 15.518 -4.345 -5.534 1.00 87.62 107 GLY A N 1
ATOM 787 C CA . GLY A 1 107 ? 14.625 -5.493 -5.679 1.00 87.62 107 GLY A CA 1
ATOM 788 C C . GLY A 1 107 ? 14.441 -6.290 -4.386 1.00 87.62 107 GLY A C 1
ATOM 789 O O . GLY A 1 107 ? 13.307 -6.616 -4.032 1.00 87.62 107 GLY A O 1
ATOM 790 N N . ILE A 1 108 ? 15.525 -6.558 -3.651 1.00 91.56 108 ILE A N 1
ATOM 791 C CA . ILE A 1 108 ? 15.469 -7.295 -2.376 1.00 91.56 108 ILE A CA 1
ATOM 792 C C . ILE A 1 108 ? 14.695 -6.494 -1.322 1.00 91.56 108 ILE A C 1
ATOM 794 O O . ILE A 1 108 ? 13.785 -7.033 -0.688 1.00 91.56 108 ILE A O 1
ATOM 798 N N . ILE A 1 109 ? 14.998 -5.199 -1.174 1.00 93.38 109 ILE A N 1
ATOM 799 C CA . ILE A 1 109 ? 14.302 -4.318 -0.221 1.00 93.38 109 ILE A CA 1
ATOM 800 C C . ILE A 1 109 ? 12.811 -4.223 -0.568 1.00 93.38 109 ILE A C 1
ATOM 802 O O . ILE A 1 109 ? 11.964 -4.336 0.315 1.00 93.38 109 ILE A O 1
ATOM 806 N N . PHE A 1 110 ? 12.474 -4.077 -1.853 1.00 88.75 110 PHE A N 1
ATOM 807 C CA . PHE A 1 110 ? 11.087 -4.000 -2.308 1.00 88.75 110 PHE A CA 1
ATOM 808 C C . PHE A 1 110 ? 10.315 -5.307 -2.077 1.00 88.75 110 PHE A C 1
ATOM 810 O O . PHE A 1 110 ? 9.152 -5.279 -1.672 1.00 88.75 110 PHE A O 1
ATOM 817 N N . SER A 1 111 ? 10.953 -6.462 -2.286 1.00 91.06 111 SER A N 1
ATOM 818 C CA . SER A 1 111 ? 10.345 -7.765 -1.995 1.00 91.06 111 SER A CA 1
ATOM 819 C C . SER A 1 111 ? 10.046 -7.928 -0.504 1.00 91.06 111 SER A C 1
ATOM 821 O O . SER A 1 111 ? 8.956 -8.371 -0.142 1.00 91.06 111 SER A O 1
ATOM 823 N N . LEU A 1 112 ? 10.989 -7.546 0.363 1.00 95.06 112 LEU A N 1
ATOM 824 C CA . LEU A 1 112 ? 10.797 -7.594 1.812 1.00 95.06 112 LEU A CA 1
ATOM 825 C C . LEU A 1 112 ? 9.691 -6.631 2.261 1.00 95.06 112 LEU A C 1
ATOM 827 O O . LEU A 1 112 ? 8.821 -7.018 3.037 1.00 95.06 112 LEU A O 1
ATOM 831 N N . ALA A 1 113 ? 9.682 -5.405 1.732 1.00 91.62 113 ALA A N 1
ATOM 832 C CA . ALA A 1 113 ? 8.647 -4.418 2.023 1.00 91.62 113 ALA A CA 1
ATOM 833 C C . ALA A 1 113 ? 7.248 -4.934 1.651 1.00 91.62 113 ALA A C 1
ATOM 835 O O . ALA A 1 113 ? 6.325 -4.821 2.455 1.00 91.62 113 ALA A O 1
ATOM 836 N N . ASN A 1 114 ? 7.096 -5.573 0.484 1.00 91.19 114 ASN A N 1
ATOM 837 C 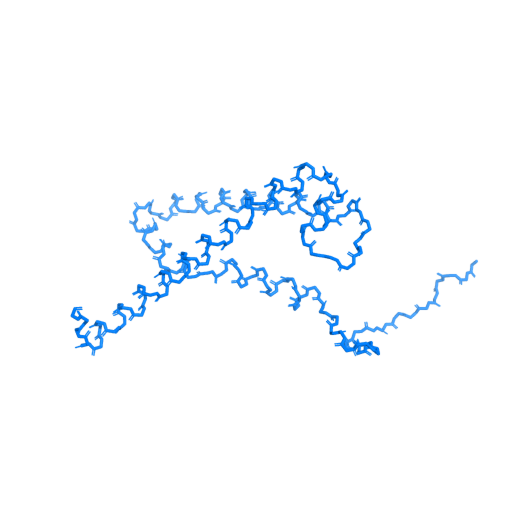CA . ASN A 1 114 ? 5.828 -6.194 0.093 1.00 91.19 114 ASN A CA 1
ATOM 838 C C . ASN A 1 114 ? 5.435 -7.360 1.010 1.00 91.19 114 ASN A C 1
ATOM 840 O O . ASN A 1 114 ? 4.263 -7.480 1.354 1.00 91.19 114 ASN A O 1
ATOM 844 N N . ALA A 1 115 ? 6.384 -8.195 1.444 1.00 93.69 115 ALA A N 1
ATOM 845 C CA . ALA A 1 115 ? 6.099 -9.283 2.382 1.00 93.69 115 ALA A CA 1
ATOM 846 C C . ALA A 1 115 ? 5.581 -8.753 3.733 1.00 93.69 115 ALA A C 1
ATOM 848 O O . ALA A 1 115 ? 4.571 -9.236 4.248 1.00 93.69 115 ALA A O 1
ATOM 849 N N . VAL A 1 116 ? 6.224 -7.712 4.271 1.00 92.06 116 VAL A N 1
ATOM 850 C CA . VAL A 1 116 ? 5.798 -7.050 5.514 1.00 92.06 116 VAL A CA 1
ATOM 851 C C . VAL A 1 116 ? 4.447 -6.351 5.338 1.00 92.06 116 VAL A C 1
ATOM 853 O O . VAL A 1 116 ? 3.593 -6.446 6.218 1.00 92.06 116 VAL A O 1
ATOM 856 N N . ALA A 1 117 ? 4.209 -5.703 4.194 1.00 89.50 117 ALA A N 1
ATOM 857 C CA . ALA A 1 117 ? 2.927 -5.068 3.893 1.00 89.50 117 ALA A CA 1
ATOM 858 C C . ALA A 1 117 ? 1.775 -6.086 3.866 1.00 89.50 117 ALA A C 1
ATOM 860 O O . ALA A 1 117 ? 0.735 -5.851 4.479 1.00 89.50 117 ALA A O 1
ATOM 861 N N . ILE A 1 118 ? 1.977 -7.246 3.228 1.00 90.44 118 ILE A N 1
ATOM 862 C CA . ILE A 1 118 ? 0.989 -8.336 3.212 1.00 90.44 118 ILE A CA 1
ATOM 863 C C . ILE A 1 118 ? 0.698 -8.817 4.637 1.00 90.44 118 ILE A C 1
ATOM 865 O O . ILE A 1 118 ? -0.469 -8.940 5.006 1.00 90.44 118 ILE A O 1
ATOM 869 N N . ALA A 1 119 ? 1.731 -9.034 5.459 1.00 92.00 119 ALA A N 1
ATOM 870 C CA . ALA A 1 119 ? 1.549 -9.424 6.856 1.00 92.00 119 ALA A CA 1
ATOM 871 C C . ALA A 1 119 ? 0.717 -8.387 7.630 1.00 92.00 119 ALA A C 1
ATOM 873 O O . ALA A 1 119 ? -0.234 -8.748 8.320 1.00 92.00 119 ALA A O 1
ATOM 874 N N . MET A 1 120 ? 1.010 -7.094 7.458 1.00 89.88 120 MET A N 1
ATOM 875 C CA . MET A 1 120 ? 0.265 -6.013 8.106 1.00 89.88 120 MET A CA 1
ATOM 876 C C . MET A 1 120 ? -1.203 -5.951 7.661 1.00 89.88 120 MET A C 1
ATOM 878 O O . MET A 1 120 ? -2.084 -5.729 8.492 1.00 89.88 120 MET A O 1
ATOM 882 N N . TYR A 1 121 ? -1.494 -6.175 6.376 1.00 89.25 121 TYR A N 1
ATOM 883 C CA . TYR A 1 121 ? -2.874 -6.226 5.886 1.00 89.25 121 TYR A CA 1
ATOM 884 C C . TYR A 1 121 ? -3.653 -7.415 6.458 1.00 89.25 121 TYR A C 1
ATOM 886 O O . TYR A 1 121 ? -4.807 -7.247 6.852 1.00 89.25 121 TYR A O 1
ATOM 894 N N . VAL A 1 122 ? -3.028 -8.593 6.557 1.00 89.69 122 VAL A N 1
ATOM 895 C CA . VAL A 1 122 ? -3.652 -9.786 7.157 1.00 89.69 122 VAL A CA 1
ATOM 896 C C . VAL A 1 122 ? -3.907 -9.583 8.651 1.00 89.69 122 VAL A C 1
ATOM 898 O O . VAL A 1 122 ? -4.972 -9.960 9.142 1.00 89.69 122 VAL A O 1
ATOM 901 N N . VAL A 1 123 ? -2.979 -8.947 9.371 1.00 89.50 123 VAL A N 1
ATOM 902 C CA . VAL A 1 123 ? -3.163 -8.606 10.790 1.00 89.50 123 VAL A CA 1
ATOM 903 C C . VAL A 1 123 ? -4.339 -7.645 10.972 1.00 89.50 123 VAL A C 1
ATOM 905 O O . VAL A 1 123 ? -5.238 -7.953 11.747 1.00 89.50 123 VAL A O 1
ATOM 908 N N . GLY A 1 124 ? -4.412 -6.549 10.207 1.00 87.69 124 GLY A N 1
ATOM 909 C CA . GLY A 1 124 ? -5.533 -5.603 10.312 1.00 87.69 124 GLY A CA 1
ATOM 910 C C . GLY A 1 124 ? -6.891 -6.218 9.940 1.00 87.69 124 GLY A C 1
ATOM 911 O O . GLY A 1 124 ? -7.916 -5.899 10.546 1.00 87.69 124 GLY A O 1
ATOM 912 N N . PHE A 1 125 ? -6.913 -7.149 8.979 1.00 86.88 125 PHE A N 1
ATOM 913 C CA . PHE A 1 125 ? -8.110 -7.938 8.681 1.00 86.88 125 PHE A CA 1
ATOM 914 C C . PHE A 1 125 ? -8.498 -8.846 9.857 1.00 86.88 125 PHE A C 1
ATOM 916 O O . PHE A 1 125 ? -9.664 -8.885 10.240 1.00 86.88 125 PHE A O 1
ATOM 923 N N . SER A 1 126 ? -7.526 -9.530 10.464 1.00 89.00 126 SER A N 1
ATOM 924 C CA . SER A 1 126 ? -7.753 -10.424 11.607 1.00 89.00 126 SER A CA 1
ATOM 925 C C . SER A 1 126 ? -8.271 -9.670 12.835 1.00 89.00 126 SER A C 1
ATOM 927 O O . SER A 1 126 ? -9.177 -10.157 13.506 1.00 89.00 126 SER A O 1
ATOM 929 N N . GLU A 1 127 ? -7.751 -8.466 13.099 1.00 86.69 127 GLU A N 1
ATOM 930 C CA . GLU A 1 127 ? -8.264 -7.560 14.138 1.00 86.69 127 GLU A CA 1
ATOM 931 C C . GLU A 1 127 ? -9.725 -7.185 13.868 1.00 86.69 127 GLU A C 1
ATOM 933 O O . GLU A 1 127 ? -10.580 -7.371 14.731 1.00 86.69 127 GLU A O 1
ATOM 938 N N . SER A 1 128 ? -10.041 -6.772 12.637 1.00 86.62 128 SER A N 1
ATOM 939 C CA . SER A 1 128 ? -11.411 -6.405 12.254 1.00 86.62 128 SER A CA 1
ATOM 940 C C . SER A 1 128 ? -12.392 -7.575 12.400 1.00 86.62 128 SER A C 1
ATOM 942 O O . SER A 1 128 ? -13.493 -7.410 12.923 1.00 86.62 128 SER A O 1
ATOM 944 N N . VAL A 1 129 ? -12.000 -8.775 11.958 1.00 88.81 129 VAL A N 1
ATOM 945 C CA . VAL A 1 129 ? -12.823 -9.990 12.083 1.00 88.81 129 VAL A CA 1
ATOM 946 C C . VAL A 1 129 ? -13.028 -10.359 13.549 1.00 88.81 129 VAL A C 1
ATOM 948 O O . VAL A 1 129 ? -14.148 -10.681 13.944 1.00 88.81 129 VAL A O 1
ATOM 951 N N . ARG A 1 130 ? -11.971 -10.288 14.367 1.00 87.94 130 ARG A N 1
ATOM 952 C CA . ARG A 1 130 ? -12.050 -10.527 15.811 1.00 87.94 130 ARG A CA 1
ATOM 953 C C . ARG A 1 130 ? -13.036 -9.569 16.475 1.00 87.94 130 ARG A C 1
ATOM 955 O O . ARG A 1 130 ? -13.874 -10.026 17.248 1.00 87.94 130 ARG A O 1
ATOM 962 N N . ASP A 1 131 ? -12.967 -8.281 16.162 1.00 86.31 131 ASP A N 1
ATOM 963 C CA . ASP A 1 131 ? -13.841 -7.270 16.761 1.00 86.31 131 ASP A CA 1
ATOM 964 C C . ASP A 1 131 ? -15.316 -7.498 16.390 1.00 86.31 131 ASP A C 1
ATOM 966 O O . ASP A 1 131 ? -16.196 -7.444 17.253 1.00 86.31 131 ASP A O 1
ATOM 970 N N . VAL A 1 132 ? -15.597 -7.853 15.130 1.00 87.75 132 VAL A N 1
ATOM 971 C CA . VAL A 1 132 ? -16.953 -8.217 14.676 1.00 87.75 132 VAL A CA 1
ATOM 972 C C . VAL A 1 132 ? -17.459 -9.489 15.365 1.00 87.75 132 VAL A C 1
ATOM 974 O O . VAL A 1 132 ? -18.623 -9.564 15.769 1.00 87.75 132 VAL A O 1
ATOM 977 N N . LEU A 1 133 ? -16.597 -10.493 15.523 1.00 87.00 133 LEU A N 1
ATOM 978 C CA . LEU A 1 133 ? -16.962 -11.771 16.127 1.00 87.00 133 LEU A CA 1
ATOM 979 C C . LEU A 1 133 ? -17.252 -11.639 17.631 1.00 87.00 133 LEU A C 1
ATOM 981 O O . LEU A 1 133 ? -18.235 -12.197 18.120 1.00 87.00 133 LEU A O 1
ATOM 985 N N . LEU A 1 134 ? -16.454 -10.836 18.344 1.00 85.56 134 LEU A N 1
ATOM 986 C CA . LEU A 1 134 ? -16.691 -10.490 19.748 1.00 85.56 134 LEU A CA 1
ATOM 987 C C . LEU A 1 134 ? -17.994 -9.697 19.922 1.00 85.56 134 LEU A C 1
ATOM 989 O O . LEU A 1 134 ? -18.766 -9.988 20.835 1.00 85.56 134 LEU A O 1
ATOM 993 N N . SER A 1 135 ? -18.275 -8.750 19.020 1.00 84.19 135 SER A N 1
ATOM 994 C CA . SER A 1 135 ? -19.547 -8.009 18.988 1.00 84.19 135 SER A CA 1
ATOM 995 C C . SER A 1 135 ? -20.759 -8.932 18.772 1.00 84.19 135 SER A C 1
ATOM 997 O O . SER A 1 135 ? -21.836 -8.696 19.314 1.00 84.19 135 SER A O 1
ATOM 999 N N . SER A 1 136 ? -20.569 -10.044 18.054 1.00 82.88 136 SER A N 1
ATOM 1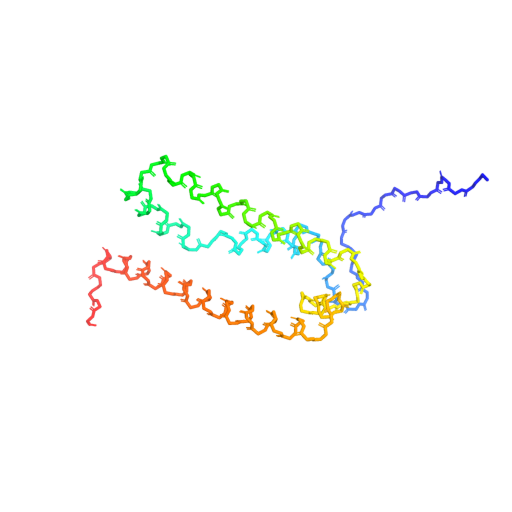000 C CA . SER A 1 136 ? -21.607 -11.051 17.785 1.00 82.88 136 SER A CA 1
ATOM 1001 C C . SER A 1 136 ? -21.796 -12.075 18.920 1.00 82.88 136 SER A C 1
ATOM 1003 O O . SER A 1 136 ? -22.552 -13.033 18.765 1.00 82.88 136 SER A O 1
ATOM 1005 N N . GLY A 1 137 ? -21.122 -11.901 20.065 1.00 78.19 137 GLY A N 1
ATOM 1006 C CA . GLY A 1 137 ? -21.287 -12.743 21.258 1.00 78.19 137 GLY A CA 1
ATOM 1007 C C . GLY A 1 137 ? -20.499 -14.058 21.250 1.00 78.19 137 GLY A C 1
ATOM 1008 O O . GLY A 1 137 ? -20.648 -14.868 22.166 1.00 78.19 137 GLY A O 1
ATOM 1009 N N . VAL A 1 138 ? -19.633 -14.281 20.258 1.00 71.69 138 VAL A N 1
ATOM 1010 C CA . VAL A 1 138 ? -18.772 -15.468 20.191 1.00 71.69 138 VAL A CA 1
ATOM 1011 C C . VAL A 1 138 ? -17.490 -15.198 20.986 1.00 71.69 138 VAL A C 1
ATOM 1013 O O . VAL A 1 138 ? -16.641 -14.405 20.580 1.00 71.69 138 VAL A O 1
ATOM 1016 N N . LYS A 1 139 ? -17.340 -15.855 22.144 1.00 61.44 139 LYS A N 1
ATOM 1017 C CA . LYS A 1 139 ? -16.099 -15.830 22.936 1.00 61.44 139 LYS A CA 1
ATOM 1018 C C . LYS A 1 139 ? -15.048 -16.716 22.270 1.00 61.44 139 LYS A C 1
ATOM 1020 O O . LYS A 1 139 ? -15.181 -17.936 22.270 1.00 61.44 139 LYS A O 1
ATOM 1025 N N . LEU A 1 140 ? -14.002 -16.097 21.733 1.00 64.25 140 LEU A N 1
ATOM 1026 C CA . LEU A 1 140 ? -12.764 -16.794 21.396 1.00 64.25 140 LEU A CA 1
ATOM 1027 C C . LEU A 1 140 ? -12.058 -17.139 22.717 1.00 64.25 140 LEU A C 1
ATOM 1029 O O . LEU A 1 140 ? -11.764 -16.231 23.497 1.00 64.25 140 LEU A O 1
ATOM 1033 N N . ALA A 1 141 ? -11.912 -18.438 22.989 1.00 54.69 141 ALA A N 1
ATOM 1034 C CA . ALA A 1 141 ? -11.190 -18.970 24.146 1.00 54.69 141 ALA A CA 1
ATOM 1035 C C . ALA A 1 141 ? -9.676 -18.766 24.007 1.00 54.69 141 ALA A C 1
ATOM 1037 O O . ALA A 1 141 ? -9.187 -18.801 22.853 1.00 54.69 141 ALA A O 1
#

Sequence (141 aa):
MSRFQQSSGKSPTALDSSGVVKLGWIQGVFVRVLLNIWGVILFLRLSWVVGQAGIGLTVIIVLLASTVTMLTTLSMSAICTNGEVKGGGTYYMISRSLGPEFGGSIGIIFSLANAVAIAMYVVGFSESVRDVLLSSGVKLA

Foldseek 3Di:
DPPPDDDDDDDDDDPDPPNDDDDDCVRPPVVVVVVLVPALCCVPPLVVVCVPVNDVVSVVVVVVVVVVVVVVVVVLVVLQPQDDCDPDDSLVSCCVSPNVVRSVVVVVVVVVVVVVSVVVRVVSVVVVVVVVCVVVVDDDD

pLDDT: mean 78.3, std 15.38, range [34.47, 95.75]

InterPro domains:
  IPR004841 Amino acid permease/SLC12A domain [PF00324] (28-133)
  IPR004842 SLC12A transporter family [PTHR11827] (16-133)